Protein AF-A0A2D7VP57-F1 (afdb_monomer)

Foldseek 3Di:
DDPLLVQLLVLLVVQVVVPDDCQLQNNLCSQPPPPRDPVLSVVLVVVVVVPPDDDDSSRSNVVSVVSVVVVVVVD

Radius of gyration: 11.82 Å; Cα contacts (8 Å, |Δi|>4): 50; chains: 1; bounding box: 28×25×26 Å

Secondary structure (DSSP, 8-state):
--HHHHHHHHHHHHHHHTSS---HHHHHHHHHGGG--HHHHHHHHHHHHT--SPPPHHHHHHHHHHHHHHHHHH-

Nearest PDB structures (foldseek):
  7o6v-assembly4_D  TM=3.195E-01  e=5.056E+00  Arabidopsis thaliana
  8s9s-assembly1_4  TM=3.047E-01  e=8.492E+00  Homo sapiens

pLDDT: mean 88.35, std 7.95, range [60.19, 95.25]

Mean predicted aligned error: 4.2 Å

Solvent-accessible surface area (backbone atoms only — not comparable to full-atom values): 4468 Å² total; per-residue (Å²): 134,55,75,67,58,52,55,27,50,52,43,46,48,55,48,59,70,69,72,54,83,77,45,65,62,57,52,43,34,46,59,52,45,92,75,52,47,72,68,59,37,52,52,49,47,59,58,55,70,70,46,95,58,91,77,51,70,66,59,50,44,54,51,49,51,52,53,54,52,50,52,61,76,74,108

Sequence (75 aa):
MSDEMEAVLERLSALSESGDQMSIPDIVEAVVGGDSDEELVELARAAFQNIGRPLKLLEMAEGILALRDWRVDQA

Structure (mmCIF, N/CA/C/O backbone):
data_AF-A0A2D7VP57-F1
#
_entry.id   AF-A0A2D7VP57-F1
#
loop_
_atom_site.group_PDB
_atom_site.id
_atom_site.type_symbol
_atom_site.label_atom_id
_atom_site.label_alt_id
_atom_site.label_comp_id
_atom_site.label_asym_id
_atom_site.label_entity_id
_atom_site.label_seq_id
_atom_site.pdbx_PDB_ins_code
_atom_site.Cartn_x
_atom_site.Cartn_y
_atom_site.Cartn_z
_atom_site.occupancy
_atom_site.B_iso_or_equiv
_atom_site.auth_seq_id
_atom_site.auth_comp_id
_atom_site.auth_asym_id
_atom_site.auth_atom_id
_atom_site.pdbx_PDB_model_num
ATOM 1 N N . MET A 1 1 ? 15.620 4.616 8.585 1.00 60.69 1 MET A N 1
ATOM 2 C CA . MET A 1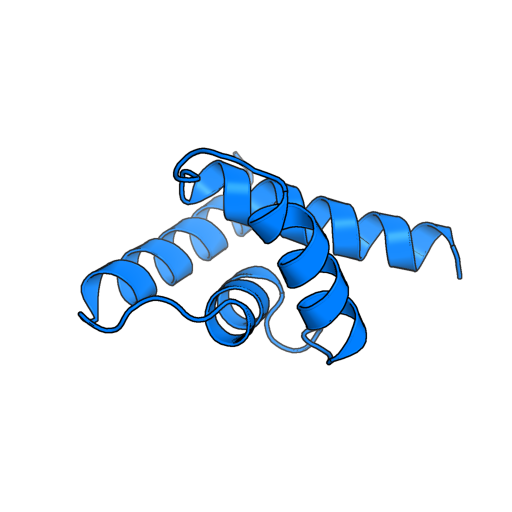 1 ? 14.478 4.818 7.677 1.00 60.69 1 MET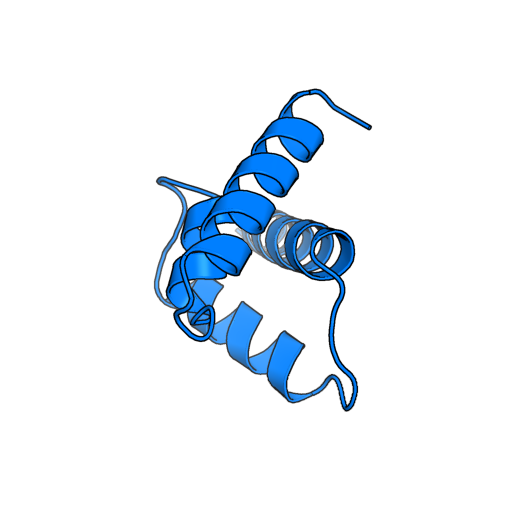 A CA 1
ATOM 3 C C . MET A 1 1 ? 15.013 5.615 6.504 1.00 60.69 1 MET A C 1
ATOM 5 O O . MET A 1 1 ? 15.758 6.549 6.768 1.00 60.69 1 MET A O 1
ATOM 9 N N . SER A 1 2 ? 14.795 5.173 5.265 1.00 83.19 2 SER A N 1
ATOM 10 C CA . SER A 1 2 ? 15.178 5.953 4.081 1.00 83.19 2 SER A CA 1
ATOM 11 C C . SER A 1 2 ? 14.170 7.081 3.853 1.00 83.19 2 SER A C 1
ATOM 13 O O . SER A 1 2 ? 13.006 6.931 4.229 1.00 83.19 2 SER A O 1
ATOM 15 N N . ASP A 1 3 ? 14.598 8.160 3.197 1.00 86.31 3 ASP A N 1
ATOM 16 C CA . ASP A 1 3 ? 13.726 9.284 2.814 1.00 86.31 3 ASP A CA 1
ATOM 17 C C . ASP A 1 3 ? 12.524 8.810 1.968 1.00 86.31 3 ASP A C 1
ATOM 19 O O . ASP A 1 3 ? 11.418 9.335 2.068 1.00 86.31 3 ASP A O 1
ATOM 23 N N . GLU A 1 4 ? 12.714 7.755 1.169 1.00 86.31 4 GLU A N 1
ATOM 24 C CA . GLU A 1 4 ? 11.656 7.116 0.378 1.00 86.31 4 GLU A CA 1
ATOM 25 C C . GLU A 1 4 ? 10.584 6.452 1.254 1.00 86.31 4 GLU A C 1
ATOM 27 O O . GLU A 1 4 ? 9.391 6.641 1.020 1.00 86.31 4 GLU A O 1
ATOM 32 N N . MET A 1 5 ? 10.993 5.712 2.290 1.00 90.75 5 MET A N 1
ATOM 33 C CA . MET A 1 5 ? 10.058 5.060 3.211 1.00 90.75 5 MET A CA 1
ATOM 34 C C . MET A 1 5 ? 9.265 6.093 4.018 1.00 90.75 5 MET A C 1
ATOM 36 O O . MET A 1 5 ? 8.077 5.905 4.262 1.00 90.75 5 MET A O 1
ATOM 40 N N . GLU A 1 6 ? 9.900 7.198 4.407 1.00 91.94 6 GLU A N 1
ATOM 41 C CA . GLU A 1 6 ? 9.216 8.299 5.089 1.00 91.94 6 GLU A CA 1
ATOM 42 C C . GLU A 1 6 ? 8.132 8.920 4.198 1.00 91.94 6 GLU A C 1
ATOM 44 O O . GLU A 1 6 ? 6.982 9.028 4.620 1.00 91.94 6 GLU A O 1
ATOM 49 N N . ALA A 1 7 ? 8.448 9.198 2.930 1.00 91.69 7 ALA A N 1
ATOM 50 C CA . ALA A 1 7 ? 7.474 9.717 1.972 1.00 91.69 7 ALA A CA 1
ATOM 51 C C . ALA A 1 7 ? 6.305 8.747 1.715 1.00 91.69 7 ALA A C 1
ATOM 53 O O . ALA A 1 7 ? 5.160 9.177 1.563 1.00 91.69 7 ALA A O 1
ATOM 54 N N . VAL A 1 8 ? 6.564 7.436 1.671 1.00 93.25 8 VAL A N 1
ATOM 55 C CA . VAL A 1 8 ? 5.510 6.414 1.549 1.00 93.25 8 VAL A CA 1
ATOM 56 C C . VAL A 1 8 ? 4.594 6.420 2.774 1.00 93.25 8 VAL A C 1
ATOM 58 O O . VAL A 1 8 ? 3.371 6.400 2.633 1.00 93.25 8 VAL A O 1
ATOM 61 N N . LEU A 1 9 ? 5.164 6.485 3.977 1.00 93.69 9 LEU A N 1
ATOM 62 C CA . LEU A 1 9 ? 4.391 6.532 5.217 1.00 93.69 9 LEU A CA 1
ATOM 63 C C . LEU A 1 9 ? 3.539 7.796 5.322 1.00 93.69 9 LEU A C 1
ATOM 65 O O . LEU A 1 9 ? 2.397 7.705 5.764 1.00 93.69 9 LEU A O 1
ATOM 69 N N . GLU A 1 10 ? 4.050 8.950 4.889 1.00 93.25 10 GLU A N 1
ATOM 70 C CA . GLU A 1 10 ? 3.271 10.191 4.839 1.00 93.25 10 GLU A CA 1
ATOM 71 C C . GLU A 1 10 ? 2.062 10.065 3.904 1.00 93.25 10 GLU A C 1
ATOM 73 O O . GLU A 1 10 ? 0.949 10.431 4.287 1.00 93.25 10 GLU A O 1
ATOM 78 N N . ARG A 1 11 ? 2.243 9.488 2.707 1.00 91.31 11 ARG A N 1
ATOM 79 C CA . ARG A 1 11 ? 1.139 9.246 1.759 1.00 91.31 11 ARG A CA 1
ATOM 80 C C . ARG A 1 11 ? 0.098 8.296 2.338 1.00 91.31 11 ARG A C 1
ATOM 82 O O . ARG A 1 11 ? -1.093 8.575 2.246 1.00 91.31 11 ARG A O 1
ATOM 89 N N . LEU A 1 12 ? 0.536 7.206 2.968 1.00 91.69 12 LEU A N 1
ATOM 90 C CA . LEU A 1 12 ? -0.357 6.258 3.635 1.00 91.69 12 LEU A CA 1
ATOM 91 C C . LEU A 1 12 ? -1.081 6.887 4.832 1.00 91.69 12 LEU A C 1
ATOM 93 O O . LEU A 1 12 ? -2.256 6.600 5.052 1.00 91.69 12 LEU A O 1
ATOM 97 N N . SER A 1 13 ? -0.414 7.764 5.586 1.00 91.62 13 SER A N 1
ATOM 98 C CA . SER A 1 13 ? -1.035 8.504 6.689 1.00 91.62 13 SER A CA 1
ATOM 99 C C . SER A 1 13 ? -2.129 9.427 6.163 1.00 91.62 13 SER A C 1
ATOM 101 O O . SER A 1 13 ? -3.266 9.344 6.624 1.00 91.62 13 SER A O 1
ATOM 103 N N . ALA A 1 14 ? -1.830 10.227 5.137 1.00 90.38 14 ALA A N 1
ATOM 104 C CA . ALA A 1 14 ? -2.803 11.110 4.499 1.00 90.38 14 ALA A CA 1
ATOM 105 C C . ALA A 1 14 ? -3.991 10.333 3.904 1.00 90.38 14 ALA A C 1
ATOM 107 O O . ALA A 1 14 ? -5.143 10.742 4.057 1.00 90.38 14 ALA A O 1
ATOM 108 N N . LEU A 1 15 ? -3.727 9.177 3.284 1.00 88.69 15 LEU A N 1
ATOM 109 C CA . LEU A 1 15 ? -4.764 8.277 2.784 1.00 88.69 15 LEU A CA 1
ATOM 110 C C . LEU A 1 15 ? -5.653 7.774 3.929 1.00 88.69 15 LEU A C 1
ATOM 112 O O . LEU A 1 15 ? -6.875 7.812 3.818 1.00 88.69 15 LEU A O 1
ATOM 116 N N . SER A 1 16 ? -5.067 7.383 5.061 1.00 85.88 16 SER A N 1
ATOM 117 C CA . SER A 1 16 ? -5.825 6.912 6.226 1.00 85.88 16 SER A CA 1
ATOM 118 C C . SER A 1 16 ? -6.694 7.997 6.879 1.00 85.88 16 SER A C 1
ATOM 120 O O . SER A 1 16 ? -7.747 7.697 7.441 1.00 85.88 16 SER A O 1
ATOM 122 N N . GLU A 1 17 ? -6.280 9.262 6.784 1.00 85.94 17 GLU A N 1
ATOM 123 C CA . GLU A 1 17 ? -6.989 10.418 7.344 1.00 85.94 17 GLU A CA 1
ATOM 124 C C . GLU A 1 17 ? -8.139 10.909 6.456 1.00 85.94 17 GLU A C 1
ATOM 126 O O . GLU A 1 17 ? -9.044 11.587 6.943 1.00 85.94 17 GLU A O 1
ATOM 131 N N . SER A 1 18 ? -8.141 10.542 5.169 1.00 79.69 18 SER A N 1
ATOM 132 C CA . SER A 1 18 ? -9.167 10.951 4.199 1.00 79.69 18 SER A CA 1
ATOM 133 C C . SER A 1 18 ? -10.568 10.377 4.474 1.00 79.69 18 SER A C 1
ATOM 135 O O . SER A 1 18 ? -11.544 10.825 3.876 1.00 79.69 18 SER A O 1
ATOM 137 N N . GLY A 1 19 ? -10.699 9.458 5.437 1.00 61.09 19 GLY A N 1
ATOM 138 C CA . GLY A 1 19 ? -11.982 8.993 5.974 1.00 61.09 19 GLY A CA 1
ATOM 139 C C . GLY A 1 19 ? -12.630 7.841 5.204 1.00 61.09 19 GLY A C 1
ATOM 140 O O . GLY A 1 19 ? -13.565 7.229 5.725 1.00 61.09 19 GLY A O 1
ATOM 141 N N . ASP A 1 20 ? -12.110 7.497 4.027 1.00 60.19 20 ASP A N 1
ATOM 142 C CA . ASP A 1 20 ? -12.500 6.299 3.291 1.00 60.19 20 ASP A CA 1
ATOM 143 C C . ASP A 1 20 ? -11.708 5.077 3.786 1.00 60.19 20 ASP A C 1
ATOM 145 O O . ASP A 1 20 ? -10.539 5.163 4.170 1.00 60.19 20 ASP A O 1
ATOM 149 N N . GLN A 1 21 ? -12.353 3.904 3.816 1.00 68.88 21 GLN A N 1
ATOM 150 C CA . GLN A 1 21 ? -11.639 2.644 4.032 1.00 68.88 21 GLN A CA 1
ATOM 151 C C . GLN A 1 21 ? -10.572 2.514 2.943 1.00 68.88 21 GLN A C 1
ATOM 153 O O . GLN A 1 21 ? -10.930 2.338 1.781 1.00 68.88 21 GLN A O 1
ATOM 158 N N . MET A 1 22 ? -9.289 2.585 3.318 1.00 81.38 22 MET A N 1
ATOM 159 C CA . MET A 1 22 ? -8.186 2.461 2.361 1.00 81.38 22 MET A CA 1
ATOM 160 C C . MET A 1 22 ? -8.348 1.163 1.571 1.00 81.38 22 MET A C 1
ATOM 162 O O . MET A 1 22 ? -8.237 0.064 2.131 1.00 81.38 22 MET A O 1
ATOM 166 N N . SER A 1 23 ? -8.648 1.273 0.280 1.00 89.56 23 SER A N 1
ATOM 167 C CA . SER A 1 23 ? -8.748 0.094 -0.560 1.00 89.56 23 SER A CA 1
ATOM 168 C C . SER A 1 23 ? -7.336 -0.405 -0.871 1.00 89.56 23 SER A C 1
ATOM 170 O O . SER A 1 23 ? -6.390 0.373 -0.943 1.00 89.56 23 SER A O 1
ATOM 172 N N . ILE A 1 24 ? -7.159 -1.719 -1.036 1.00 91.62 24 ILE A N 1
ATOM 173 C CA . ILE A 1 24 ? -5.838 -2.279 -1.373 1.00 91.62 24 ILE A CA 1
ATOM 174 C C . ILE A 1 24 ? -5.217 -1.624 -2.625 1.00 91.62 24 ILE A C 1
ATOM 176 O O . ILE A 1 24 ? -4.027 -1.328 -2.564 1.00 91.62 24 ILE A O 1
ATOM 180 N N . PRO A 1 25 ? -5.973 -1.324 -3.703 1.00 93.19 25 PRO A N 1
ATOM 181 C CA . PRO A 1 25 ? -5.467 -0.526 -4.820 1.00 93.19 25 PRO A CA 1
ATOM 182 C C . PRO A 1 25 ? -4.854 0.815 -4.400 1.00 93.19 25 PRO A C 1
ATOM 184 O O . PRO A 1 25 ? -3.721 1.095 -4.780 1.00 93.19 25 PRO A O 1
ATOM 187 N N . ASP A 1 26 ? -5.546 1.592 -3.561 1.00 91.94 26 ASP A N 1
ATOM 188 C CA . ASP A 1 26 ? -5.065 2.910 -3.119 1.00 91.94 26 ASP A CA 1
ATOM 189 C C . ASP A 1 26 ? -3.794 2.788 -2.267 1.00 91.94 26 ASP A C 1
ATOM 191 O O . ASP A 1 26 ? -2.879 3.602 -2.371 1.00 91.94 26 ASP A O 1
ATOM 195 N N . ILE A 1 27 ? -3.715 1.747 -1.430 1.00 92.88 27 ILE A N 1
ATOM 196 C CA . ILE A 1 27 ? -2.526 1.465 -0.613 1.00 92.88 27 ILE A CA 1
ATOM 197 C C . ILE A 1 27 ? -1.338 1.128 -1.519 1.00 92.88 27 ILE A C 1
ATOM 199 O O . ILE A 1 27 ? -0.240 1.635 -1.302 1.00 92.88 27 ILE A O 1
ATOM 203 N N . VAL A 1 28 ? -1.541 0.286 -2.536 1.00 94.56 28 VAL A N 1
ATOM 204 C CA . VAL A 1 28 ? -0.485 -0.082 -3.490 1.00 94.56 28 VAL A CA 1
ATOM 205 C C . VAL A 1 28 ? -0.020 1.145 -4.270 1.00 94.56 28 VAL A C 1
ATOM 207 O O . VAL A 1 28 ? 1.181 1.405 -4.316 1.00 94.56 28 VAL A O 1
ATOM 210 N N . GLU A 1 29 ? -0.942 1.954 -4.79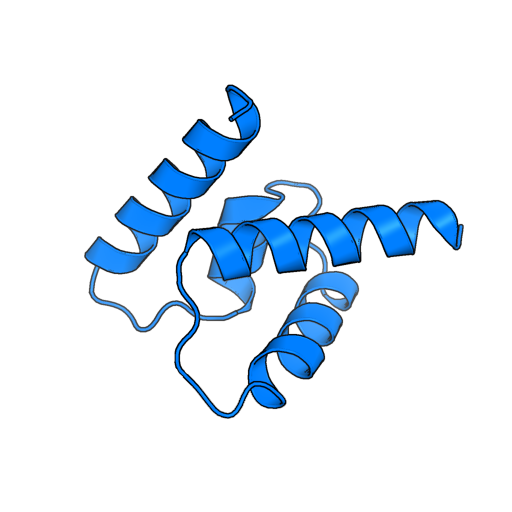0 1.00 93.19 29 GLU A N 1
ATOM 211 C CA . GLU A 1 29 ? -0.612 3.203 -5.482 1.00 93.19 29 GLU A CA 1
ATOM 212 C C . GLU A 1 29 ? 0.139 4.191 -4.575 1.00 93.19 29 GLU A C 1
ATOM 214 O O . GLU A 1 29 ? 1.134 4.781 -4.992 1.00 93.19 29 GLU A O 1
ATOM 219 N N . ALA A 1 30 ? -0.252 4.330 -3.307 1.00 92.81 30 ALA A N 1
ATOM 220 C CA . ALA A 1 30 ? 0.449 5.198 -2.362 1.00 92.81 30 ALA A CA 1
ATOM 221 C C . ALA A 1 30 ? 1.903 4.754 -2.099 1.00 92.81 30 ALA A C 1
ATOM 223 O O . ALA A 1 30 ? 2.775 5.600 -1.860 1.00 92.81 30 ALA A O 1
ATOM 224 N N . VAL A 1 31 ? 2.169 3.443 -2.150 1.00 93.62 31 VAL A N 1
ATOM 225 C CA . VAL A 1 31 ? 3.493 2.859 -1.894 1.00 93.62 31 VAL A CA 1
ATOM 226 C C . VAL A 1 31 ? 4.385 2.891 -3.132 1.00 93.62 31 VAL A C 1
ATOM 228 O O . VAL A 1 31 ? 5.523 3.345 -3.032 1.00 93.62 31 VAL A O 1
ATOM 231 N N . VAL A 1 32 ? 3.900 2.427 -4.288 1.00 91.94 32 VAL A N 1
ATOM 232 C CA . VAL A 1 32 ? 4.735 2.250 -5.495 1.00 91.94 32 VAL A CA 1
ATOM 233 C C . VAL A 1 32 ? 4.462 3.269 -6.605 1.00 91.94 32 VAL A C 1
ATOM 235 O O . VAL A 1 32 ? 5.204 3.330 -7.583 1.00 91.94 32 VAL A O 1
ATOM 238 N N . GLY A 1 33 ? 3.433 4.106 -6.467 1.00 90.50 33 GLY A N 1
ATOM 239 C CA . GLY A 1 33 ? 3.100 5.147 -7.435 1.00 90.50 33 GLY A CA 1
ATOM 240 C C . GLY A 1 33 ? 2.842 4.586 -8.834 1.00 90.50 33 GLY A C 1
ATOM 241 O O . GLY A 1 33 ? 1.967 3.747 -9.028 1.00 90.50 33 GLY A O 1
ATOM 242 N N . GLY A 1 34 ? 3.619 5.059 -9.815 1.00 87.19 34 GLY A N 1
ATOM 243 C CA . GLY A 1 34 ? 3.477 4.686 -11.228 1.00 87.19 34 GLY A CA 1
ATOM 244 C C . GLY A 1 34 ? 3.811 3.228 -11.557 1.00 87.19 34 GLY A C 1
ATOM 245 O O . GLY A 1 34 ? 3.441 2.773 -12.635 1.00 87.19 34 GLY A O 1
ATOM 246 N N . ASP A 1 35 ? 4.452 2.502 -10.637 1.00 86.06 35 ASP A N 1
ATOM 247 C CA . ASP A 1 35 ? 4.722 1.064 -10.770 1.00 86.06 35 ASP A CA 1
ATOM 248 C C . ASP A 1 35 ? 3.550 0.201 -10.259 1.00 86.06 35 ASP A C 1
ATOM 250 O O . ASP A 1 35 ? 3.660 -1.020 -10.149 1.00 86.06 35 ASP A O 1
ATOM 254 N N . SER A 1 36 ? 2.424 0.827 -9.901 1.00 90.62 36 SER A N 1
ATOM 255 C CA . SER A 1 36 ? 1.201 0.125 -9.522 1.00 90.62 36 SER A CA 1
ATOM 256 C C . SER A 1 36 ? 0.576 -0.553 -10.742 1.00 90.62 36 SER A C 1
ATOM 258 O O . SER A 1 36 ? 0.270 0.097 -11.744 1.00 90.62 36 SER A O 1
ATOM 260 N N . ASP A 1 37 ? 0.350 -1.863 -10.647 1.00 93.94 37 ASP A N 1
ATOM 261 C CA . ASP A 1 37 ? -0.365 -2.649 -11.649 1.00 93.94 37 ASP A CA 1
ATOM 262 C C . ASP A 1 37 ? -1.316 -3.669 -10.997 1.00 93.94 37 ASP A C 1
ATOM 264 O O . ASP A 1 37 ? -1.279 -3.917 -9.787 1.00 93.94 37 ASP A O 1
ATOM 268 N N . GLU A 1 38 ? -2.199 -4.255 -11.809 1.00 93.88 38 GLU A N 1
ATOM 269 C CA . GLU A 1 38 ? -3.218 -5.206 -11.347 1.00 93.88 38 GLU A CA 1
ATOM 270 C C . GLU A 1 38 ? -2.603 -6.455 -10.694 1.00 93.88 38 GLU A C 1
ATOM 272 O O . GLU A 1 38 ? -3.131 -6.959 -9.705 1.00 93.88 38 GLU A O 1
ATOM 277 N N . GLU A 1 39 ? -1.453 -6.924 -11.184 1.00 93.25 39 GLU A N 1
ATOM 278 C CA . GLU A 1 39 ? -0.769 -8.090 -10.623 1.00 93.25 39 GLU A CA 1
ATOM 279 C C . GLU A 1 39 ? -0.263 -7.808 -9.200 1.00 93.25 39 GLU A C 1
ATOM 281 O O . GLU A 1 39 ? -0.473 -8.617 -8.293 1.00 93.25 39 GLU A O 1
ATOM 286 N N . LEU A 1 40 ? 0.351 -6.642 -8.970 1.00 94.62 40 LEU A N 1
ATOM 287 C CA . LEU A 1 40 ? 0.812 -6.232 -7.644 1.00 94.62 40 LEU A CA 1
ATOM 288 C C . LEU A 1 40 ? -0.357 -6.063 -6.676 1.00 94.62 40 LEU A C 1
ATOM 290 O O . LEU A 1 40 ? -0.260 -6.463 -5.514 1.00 94.62 40 LEU A O 1
ATOM 294 N N . VAL A 1 41 ? -1.465 -5.492 -7.154 1.00 95.25 41 VAL A N 1
ATOM 295 C CA . VAL A 1 41 ? -2.689 -5.329 -6.366 1.00 95.25 41 VAL A CA 1
ATOM 296 C C . VAL A 1 41 ? -3.234 -6.684 -5.928 1.00 95.25 41 VAL A C 1
ATOM 298 O O . VAL A 1 41 ? -3.532 -6.857 -4.746 1.00 95.25 41 VAL A O 1
ATOM 301 N N . GLU A 1 42 ? -3.330 -7.663 -6.826 1.00 94.69 42 GLU A N 1
ATOM 302 C CA . GLU A 1 42 ? -3.840 -8.993 -6.482 1.00 94.69 42 GLU A CA 1
ATOM 303 C C . GLU A 1 42 ? -2.907 -9.753 -5.527 1.00 94.69 42 GLU A C 1
ATOM 305 O O . GLU A 1 42 ? -3.376 -10.392 -4.578 1.00 94.69 42 GLU A O 1
ATOM 310 N N . LEU A 1 43 ? -1.588 -9.613 -5.683 1.00 93.56 43 LEU A N 1
ATOM 311 C CA . LEU A 1 43 ? -0.622 -10.152 -4.721 1.00 93.56 43 LEU A CA 1
ATOM 312 C C . LEU A 1 43 ? -0.773 -9.508 -3.338 1.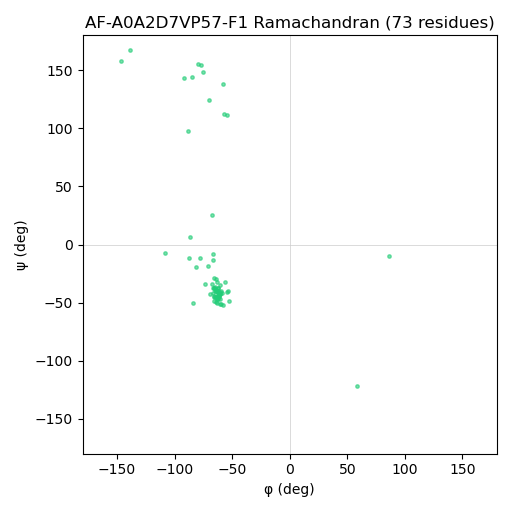00 93.56 43 LEU A C 1
ATOM 314 O O . LEU A 1 43 ? -0.814 -10.215 -2.327 1.00 93.56 43 LEU A O 1
ATOM 318 N N . ALA A 1 44 ? -0.910 -8.182 -3.282 1.00 93.81 44 ALA A N 1
ATOM 319 C CA . ALA A 1 44 ? -1.140 -7.461 -2.035 1.00 93.81 44 ALA A CA 1
ATOM 320 C C . ALA A 1 44 ? -2.472 -7.872 -1.386 1.00 93.81 44 ALA A C 1
ATOM 322 O O . ALA A 1 44 ? -2.525 -8.084 -0.172 1.00 93.81 44 ALA A O 1
ATOM 323 N N . ARG A 1 45 ? -3.539 -8.072 -2.177 1.00 93.44 45 ARG A N 1
ATOM 324 C CA . ARG A 1 45 ? -4.824 -8.604 -1.689 1.00 93.44 45 ARG A CA 1
ATOM 325 C C . ARG A 1 45 ? -4.653 -9.967 -1.045 1.00 93.44 45 ARG A C 1
ATOM 327 O O . ARG A 1 45 ? -5.091 -10.145 0.092 1.00 93.44 45 ARG A O 1
ATOM 334 N N . ALA A 1 46 ? -4.012 -10.904 -1.737 1.00 91.44 46 ALA A N 1
ATOM 335 C CA . ALA A 1 46 ? -3.791 -12.250 -1.221 1.00 91.44 46 ALA A CA 1
ATOM 336 C C . ALA A 1 46 ? -2.960 -12.232 0.073 1.00 91.44 46 ALA A C 1
ATOM 338 O O . ALA A 1 46 ? -3.299 -12.917 1.042 1.00 91.44 46 ALA A O 1
ATOM 339 N N . ALA A 1 47 ? -1.911 -11.405 0.117 1.00 90.44 47 ALA A N 1
ATOM 340 C CA . ALA A 1 47 ? -1.065 -11.253 1.292 1.00 90.44 47 ALA A CA 1
ATOM 341 C C . ALA A 1 47 ? -1.845 -10.681 2.485 1.00 90.44 47 ALA A C 1
ATOM 343 O O . ALA A 1 47 ? -1.817 -11.254 3.574 1.00 90.44 47 ALA A O 1
ATOM 344 N N . PHE A 1 48 ? -2.576 -9.583 2.291 1.00 88.69 48 PHE A N 1
ATOM 345 C CA . PHE A 1 48 ? -3.267 -8.889 3.378 1.00 88.69 48 PHE A CA 1
ATOM 346 C C . PHE A 1 48 ? -4.509 -9.635 3.874 1.00 88.69 48 PHE A C 1
ATOM 348 O O . PHE A 1 48 ? -4.774 -9.625 5.073 1.00 88.69 48 PHE A O 1
ATOM 355 N N . GLN A 1 49 ? -5.242 -10.336 3.003 1.00 85.00 49 GLN A N 1
ATOM 356 C CA . GLN A 1 49 ? -6.404 -11.142 3.408 1.00 85.00 49 GLN A CA 1
ATOM 357 C C . GLN A 1 49 ? -6.033 -12.302 4.337 1.00 85.00 49 GLN A C 1
ATOM 359 O O . GLN A 1 49 ? -6.835 -12.697 5.182 1.00 85.00 49 GLN A O 1
ATOM 364 N N . ASN A 1 50 ? -4.822 -12.844 4.204 1.00 80.25 50 ASN A N 1
ATOM 365 C CA . ASN A 1 50 ? -4.352 -13.941 5.045 1.00 80.25 50 ASN A CA 1
ATOM 366 C C . ASN A 1 50 ? -3.902 -13.472 6.442 1.00 80.25 50 ASN A C 1
ATOM 368 O O . ASN A 1 50 ? -3.673 -14.276 7.349 1.00 80.25 50 ASN A O 1
ATOM 372 N N . ILE A 1 51 ? -3.766 -12.160 6.642 1.00 78.44 51 ILE A N 1
ATOM 373 C CA . ILE A 1 51 ? -3.311 -11.587 7.901 1.00 78.44 51 ILE A CA 1
ATOM 374 C C . ILE A 1 51 ? -4.545 -11.370 8.773 1.00 78.44 51 ILE A C 1
ATOM 376 O O . ILE A 1 51 ? -5.265 -10.386 8.654 1.00 78.44 51 ILE A O 1
ATOM 380 N N . GLY A 1 52 ? -4.800 -12.315 9.682 1.00 82.56 52 GLY A N 1
ATOM 381 C CA . GLY A 1 52 ? -5.932 -12.297 10.623 1.00 82.56 52 GLY A CA 1
ATOM 382 C C . GLY A 1 52 ? -5.880 -11.192 11.690 1.00 82.56 52 GLY A C 1
ATOM 383 O O . GLY A 1 52 ? -6.421 -11.367 12.781 1.00 82.56 52 GLY A O 1
ATOM 384 N N . ARG A 1 53 ? -5.190 -10.078 11.421 1.00 88.25 53 ARG A N 1
ATOM 385 C CA . ARG A 1 53 ? -5.076 -8.909 12.294 1.00 88.25 53 ARG A CA 1
ATOM 386 C C . ARG A 1 53 ? -4.987 -7.617 11.475 1.00 88.25 53 ARG A C 1
ATOM 388 O O . ARG A 1 53 ? -4.524 -7.654 10.339 1.00 88.25 53 ARG A O 1
ATOM 395 N N . PRO A 1 54 ? -5.323 -6.459 12.066 1.00 84.25 54 PRO A N 1
ATOM 396 C CA . PRO A 1 54 ? -5.013 -5.172 11.459 1.00 84.25 54 PRO A CA 1
ATOM 397 C C . PRO A 1 54 ? -3.505 -5.012 11.221 1.00 84.25 54 PRO A C 1
ATOM 399 O O . PRO A 1 54 ? -2.679 -5.366 12.075 1.00 84.25 54 PRO A O 1
ATOM 402 N N . LEU A 1 55 ? -3.165 -4.461 10.060 1.00 87.12 55 LEU A N 1
ATOM 403 C CA . LEU A 1 55 ? -1.807 -4.087 9.685 1.00 87.12 55 LEU A CA 1
ATOM 404 C C . LEU A 1 55 ? -1.533 -2.633 10.064 1.00 87.12 55 LEU A C 1
ATOM 406 O O . LEU A 1 55 ? -2.409 -1.775 9.949 1.00 87.12 55 LEU A O 1
ATOM 410 N N . LYS A 1 56 ? -0.307 -2.347 10.498 1.00 92.38 56 LYS A N 1
ATOM 411 C CA . LYS A 1 56 ? 0.187 -0.970 10.620 1.00 92.38 56 LYS A CA 1
ATOM 412 C C . LYS A 1 56 ? 0.613 -0.449 9.247 1.00 92.38 56 LYS A C 1
ATOM 414 O O . LYS A 1 56 ? 1.036 -1.235 8.407 1.00 92.38 56 LYS A O 1
ATOM 419 N N . LEU A 1 57 ? 0.597 0.872 9.054 1.00 92.38 57 LEU A N 1
ATOM 420 C CA . LEU A 1 57 ? 1.007 1.501 7.786 1.00 92.38 57 LEU A CA 1
ATOM 421 C C . LEU A 1 57 ? 2.421 1.089 7.349 1.00 92.38 57 LEU A C 1
ATOM 423 O O . LEU A 1 57 ? 2.634 0.776 6.184 1.00 92.38 57 LEU A O 1
ATOM 427 N N . LEU A 1 58 ? 3.363 0.998 8.295 1.00 93.31 58 LEU A N 1
ATOM 428 C CA . LEU A 1 58 ? 4.718 0.511 8.018 1.00 93.31 58 LEU A CA 1
ATOM 429 C C . LEU A 1 58 ? 4.730 -0.934 7.513 1.00 93.31 58 LEU A C 1
ATOM 431 O O . LEU A 1 58 ? 5.409 -1.230 6.541 1.00 93.31 58 LEU A O 1
ATOM 435 N N . GLU A 1 59 ? 3.933 -1.813 8.120 1.00 92.88 59 GLU A N 1
ATOM 436 C CA . GLU A 1 59 ? 3.854 -3.217 7.703 1.00 92.88 59 GLU A CA 1
ATOM 437 C C . GLU A 1 59 ? 3.225 -3.350 6.307 1.00 92.8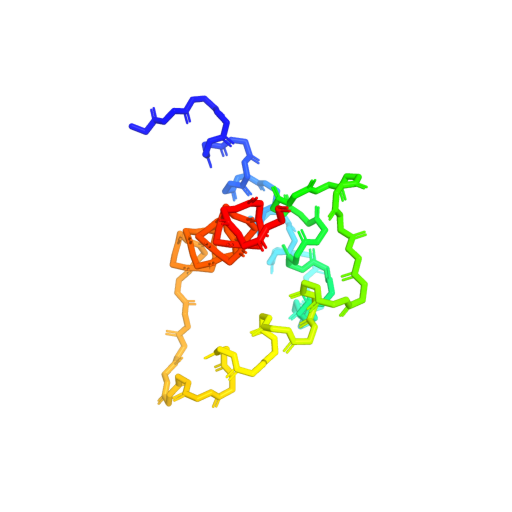8 59 GLU A C 1
ATOM 439 O O . GLU A 1 59 ? 3.620 -4.218 5.533 1.00 92.88 59 GLU A O 1
ATOM 444 N N . MET A 1 60 ? 2.267 -2.478 5.969 1.00 92.75 60 MET A N 1
ATOM 445 C CA . MET A 1 60 ? 1.692 -2.412 4.622 1.00 92.75 60 MET A CA 1
ATOM 446 C C . MET A 1 60 ? 2.739 -1.964 3.597 1.00 92.75 60 MET A C 1
ATOM 448 O O . MET A 1 60 ? 2.895 -2.618 2.568 1.00 92.75 60 MET A O 1
ATOM 452 N N . ALA A 1 61 ? 3.471 -0.886 3.894 1.00 94.00 61 ALA A N 1
ATOM 453 C CA . ALA A 1 61 ? 4.512 -0.350 3.022 1.00 94.00 61 ALA A CA 1
ATOM 454 C C . ALA A 1 61 ? 5.628 -1.374 2.773 1.00 94.00 61 ALA A C 1
ATOM 456 O O . ALA A 1 61 ? 5.946 -1.677 1.625 1.00 94.00 61 ALA A O 1
ATOM 457 N N . GLU A 1 62 ? 6.174 -1.958 3.842 1.00 93.94 62 GLU A N 1
ATOM 458 C CA . GLU A 1 62 ? 7.222 -2.979 3.758 1.00 93.94 62 GLU A CA 1
ATOM 459 C C . GLU A 1 62 ? 6.748 -4.212 2.982 1.00 93.94 62 GLU A C 1
ATOM 461 O O . GLU A 1 62 ? 7.476 -4.721 2.132 1.00 93.94 62 GLU A O 1
ATOM 466 N N . GLY A 1 63 ? 5.517 -4.669 3.231 1.00 93.38 63 GLY A N 1
ATOM 467 C CA . GLY A 1 63 ? 4.945 -5.816 2.532 1.00 93.38 63 GLY A CA 1
ATOM 468 C C . GLY A 1 63 ? 4.793 -5.584 1.028 1.00 93.38 63 GLY A C 1
ATOM 469 O O . GLY A 1 63 ? 5.162 -6.449 0.237 1.00 93.38 63 GLY A O 1
ATOM 470 N N . ILE A 1 64 ? 4.290 -4.417 0.620 1.00 94.56 64 ILE A N 1
ATOM 471 C CA . ILE A 1 64 ? 4.097 -4.089 -0.801 1.00 94.56 64 ILE A CA 1
ATOM 472 C C . ILE A 1 64 ? 5.440 -3.913 -1.517 1.00 94.56 64 ILE A C 1
ATOM 474 O O . ILE A 1 64 ? 5.605 -4.437 -2.618 1.00 94.56 64 ILE A O 1
ATOM 478 N N . LEU A 1 65 ? 6.415 -3.240 -0.897 1.00 93.56 65 LEU A N 1
ATOM 479 C CA . LEU A 1 65 ? 7.757 -3.103 -1.473 1.00 93.56 65 LEU A CA 1
ATOM 480 C C . LEU A 1 65 ? 8.438 -4.465 -1.629 1.00 93.56 65 LEU A C 1
ATOM 482 O O . LEU A 1 65 ? 8.992 -4.748 -2.685 1.00 93.56 65 LEU A O 1
ATOM 486 N N . ALA A 1 66 ? 8.315 -5.349 -0.636 1.00 92.94 66 ALA A N 1
ATOM 487 C CA . ALA A 1 66 ? 8.847 -6.704 -0.734 1.00 92.94 66 ALA A CA 1
ATOM 488 C C . ALA A 1 66 ? 8.193 -7.516 -1.868 1.00 92.94 66 ALA A C 1
ATOM 490 O O . ALA A 1 66 ? 8.880 -8.279 -2.543 1.00 92.94 66 ALA A O 1
ATOM 491 N N . LEU A 1 67 ? 6.885 -7.351 -2.108 1.00 93.56 67 LEU A N 1
ATOM 492 C CA . LEU A 1 67 ? 6.197 -7.988 -3.238 1.00 93.56 67 LEU A CA 1
ATOM 493 C C . LEU A 1 67 ? 6.673 -7.439 -4.588 1.00 93.56 67 LEU A C 1
ATOM 495 O O . LEU A 1 67 ? 6.874 -8.217 -5.521 1.00 93.56 67 LEU A O 1
ATOM 499 N N . ARG A 1 68 ? 6.869 -6.118 -4.692 1.00 91.81 68 ARG A N 1
ATOM 500 C CA . ARG A 1 68 ? 7.426 -5.473 -5.890 1.00 91.81 68 ARG A CA 1
ATOM 501 C C . ARG A 1 68 ? 8.826 -6.005 -6.185 1.00 91.81 68 ARG A C 1
ATOM 503 O O . ARG A 1 68 ? 9.085 -6.447 -7.300 1.00 91.81 68 ARG A O 1
ATOM 510 N N . ASP A 1 69 ? 9.701 -5.996 -5.187 1.00 91.06 69 ASP A N 1
ATOM 511 C CA . ASP A 1 69 ? 11.092 -6.417 -5.345 1.00 91.06 69 ASP A CA 1
ATOM 512 C C . ASP A 1 69 ? 11.172 -7.919 -5.680 1.00 91.06 69 ASP A C 1
ATOM 514 O O . ASP A 1 69 ? 11.893 -8.312 -6.593 1.00 91.06 69 ASP A O 1
ATOM 518 N N . TRP A 1 70 ? 10.336 -8.755 -5.047 1.00 91.19 70 TRP A N 1
ATOM 519 C CA . TRP A 1 70 ? 10.221 -10.174 -5.398 1.00 91.19 70 TRP A CA 1
ATOM 520 C C . TRP A 1 70 ? 9.812 -10.387 -6.861 1.00 91.19 70 TRP A C 1
ATOM 522 O O . TRP A 1 70 ? 10.381 -11.254 -7.519 1.00 91.19 70 TRP A O 1
ATOM 532 N N . ARG A 1 71 ? 8.865 -9.603 -7.396 1.00 88.50 71 ARG A N 1
ATOM 533 C CA . ARG A 1 71 ? 8.476 -9.689 -8.817 1.00 88.50 71 ARG A CA 1
ATOM 534 C C . ARG A 1 71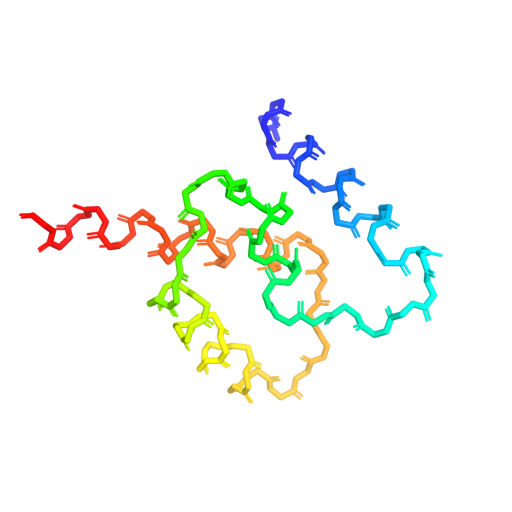 ? 9.630 -9.346 -9.750 1.00 88.50 71 ARG A C 1
ATOM 536 O O . ARG A 1 71 ? 9.806 -10.035 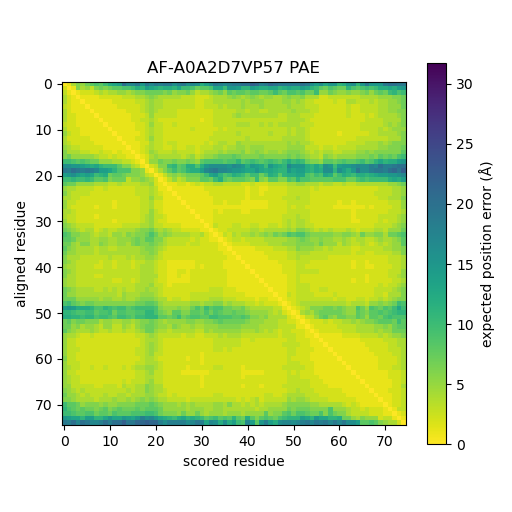-10.750 1.00 88.50 71 ARG A O 1
ATOM 543 N N . VAL A 1 72 ? 10.407 -8.314 -9.422 1.00 84.50 72 VAL A N 1
ATOM 544 C CA . VAL A 1 72 ? 11.593 -7.928 -10.201 1.00 84.50 72 VAL A CA 1
ATOM 545 C C . VAL A 1 72 ? 12.626 -9.055 -10.205 1.00 84.50 72 VAL A C 1
ATOM 547 O O . VAL A 1 72 ? 13.184 -9.353 -11.255 1.00 84.50 72 VAL A O 1
ATOM 550 N N . ASP A 1 73 ? 12.826 -9.730 -9.073 1.00 86.50 73 AS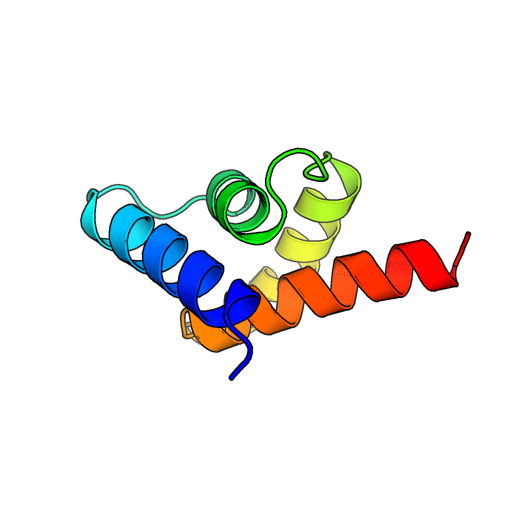P A N 1
ATOM 551 C CA . ASP A 1 73 ? 13.765 -10.853 -8.959 1.00 86.50 73 ASP A CA 1
ATOM 552 C C . ASP A 1 73 ? 13.303 -12.133 -9.691 1.00 86.50 73 ASP A C 1
ATOM 554 O O . ASP A 1 73 ? 14.113 -13.031 -9.930 1.00 86.50 73 ASP A O 1
ATOM 558 N N . GLN A 1 74 ? 12.009 -12.264 -10.014 1.00 77.62 74 GLN A N 1
ATOM 559 C CA . GLN A 1 74 ? 11.472 -13.387 -10.800 1.00 77.62 74 GLN A CA 1
ATOM 560 C C . GLN A 1 74 ? 11.524 -13.159 -12.323 1.00 77.62 74 GLN A C 1
ATOM 562 O O . GLN A 1 74 ? 11.266 -14.108 -13.069 1.00 77.62 74 GLN A O 1
ATOM 567 N N . ALA A 1 75 ? 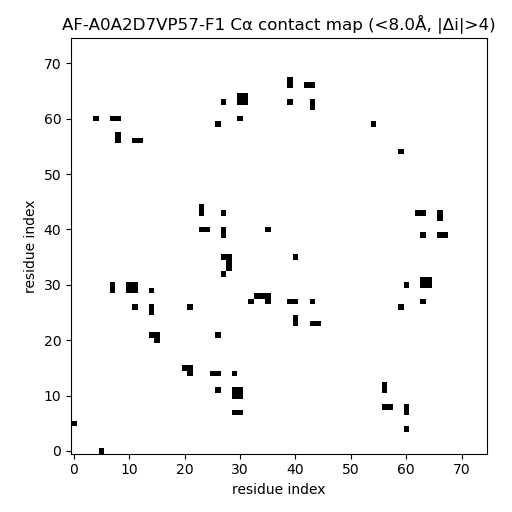11.806 -11.933 -12.776 1.00 65.12 75 ALA A N 1
ATOM 568 C CA . ALA A 1 75 ? 11.846 -11.547 -14.190 1.00 65.12 75 ALA A CA 1
ATOM 569 C C . ALA A 1 75 ? 13.226 -11.784 -14.828 1.00 65.12 75 ALA A C 1
ATOM 571 O O . ALA A 1 75 ? 13.251 -12.207 -16.009 1.00 65.12 75 ALA A O 1
#